Protein AF-A0A7X6TJ39-F1 (afdb_monomer_lite)

Foldseek 3Di:
DPLLVLLLVLLLVLLVLLVCLVVCCVPVVVVPDPVVSVVVSVVSNVVSCVSNVVSVVSCVVPDPPVVSVVSSVVSNVD

Secondary structure (DSSP, 8-state):
--HHHHHHHHHHHHHHHHHHHHHHHHHTSTTS-HHHHHHHHHHHHHHHHHHHHHHHHHHTTTS-HHHHHHHHHHHHT-

Radius of gyration: 14.29 Å; chains: 1; bounding box: 30×22×40 Å

pLDDT: mean 93.04, std 6.53, range [63.7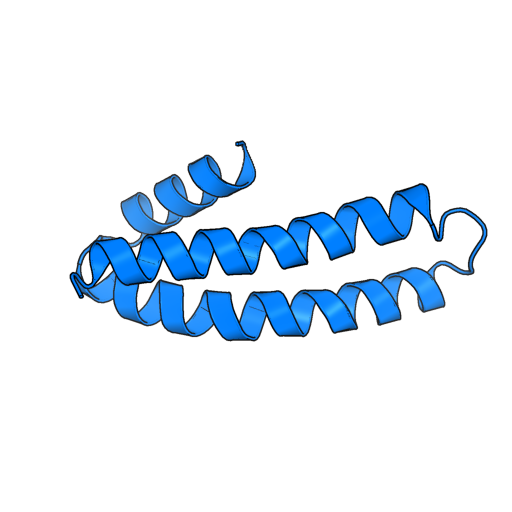2, 98.06]

Structure (mmCIF, N/CA/C/O backbone):
data_AF-A0A7X6TJ39-F1
#
_entry.id   AF-A0A7X6TJ39-F1
#
loop_
_atom_site.group_PDB
_atom_site.id
_atom_site.type_symbol
_atom_site.label_atom_id
_atom_site.label_alt_id
_atom_site.label_comp_id
_atom_site.label_asym_id
_atom_site.label_entity_id
_atom_site.label_seq_id
_atom_site.pdbx_PDB_ins_code
_atom_site.Cartn_x
_atom_site.Cartn_y
_atom_site.Cartn_z
_atom_site.occupancy
_atom_site.B_iso_or_equiv
_atom_site.auth_seq_id
_atom_site.auth_comp_id
_atom_site.auth_asym_id
_atom_site.auth_atom_id
_atom_site.pdbx_PDB_model_num
ATOM 1 N N . MET A 1 1 ? -7.215 -11.671 16.736 1.00 63.72 1 MET A N 1
ATOM 2 C CA . MET A 1 1 ? -6.340 -10.498 16.509 1.00 63.72 1 MET A CA 1
ATOM 3 C C . MET A 1 1 ? -7.174 -9.235 16.682 1.00 63.72 1 MET A C 1
ATOM 5 O O . MET A 1 1 ? -8.325 -9.251 16.262 1.00 63.72 1 MET A O 1
ATOM 9 N N . ASN A 1 2 ? -6.656 -8.182 17.321 1.00 91.44 2 ASN A N 1
ATOM 10 C CA . ASN A 1 2 ? -7.384 -6.911 17.435 1.00 91.44 2 ASN A CA 1
ATOM 11 C C . ASN A 1 2 ? -7.599 -6.313 16.025 1.00 91.44 2 ASN A C 1
ATOM 13 O O . ASN A 1 2 ? -6.670 -6.317 15.214 1.00 91.44 2 ASN A O 1
ATOM 17 N N . ARG A 1 3 ? -8.812 -5.821 15.725 1.00 92.50 3 ARG A N 1
ATOM 18 C CA . ARG A 1 3 ? -9.173 -5.229 14.420 1.00 92.50 3 ARG A CA 1
ATOM 19 C C . ARG A 1 3 ? -8.256 -4.060 14.052 1.00 92.50 3 ARG A C 1
ATOM 21 O O . ARG A 1 3 ? -7.882 -3.928 12.889 1.00 92.50 3 ARG A O 1
ATOM 28 N N . THR A 1 4 ? -7.829 -3.274 15.040 1.00 93.62 4 THR A N 1
ATOM 29 C CA . THR A 1 4 ? -6.873 -2.175 14.843 1.00 93.62 4 THR A CA 1
ATOM 30 C C . THR A 1 4 ? -5.515 -2.694 14.375 1.00 93.62 4 THR A C 1
ATOM 32 O O . THR A 1 4 ? -4.998 -2.231 13.365 1.00 93.62 4 THR A O 1
ATOM 35 N N . THR A 1 5 ? -4.961 -3.710 15.042 1.00 96.00 5 THR A N 1
ATOM 36 C CA . THR A 1 5 ? -3.675 -4.315 14.657 1.00 96.00 5 THR A CA 1
ATOM 37 C C . THR A 1 5 ? -3.739 -4.942 13.266 1.00 96.00 5 THR A C 1
ATOM 39 O O . THR A 1 5 ? -2.822 -4.758 12.475 1.00 96.00 5 THR A O 1
ATOM 42 N N . LEU A 1 6 ? -4.834 -5.639 12.940 1.00 96.25 6 LEU A N 1
ATOM 43 C CA . LEU A 1 6 ? -5.048 -6.192 11.599 1.00 96.25 6 LEU A CA 1
ATOM 44 C C . LEU A 1 6 ? -5.089 -5.095 10.530 1.00 96.25 6 LEU A C 1
ATOM 46 O O . LEU A 1 6 ? -4.468 -5.249 9.484 1.00 96.25 6 LEU A O 1
ATOM 50 N N . THR A 1 7 ? -5.771 -3.983 10.811 1.00 97.06 7 THR A N 1
ATOM 51 C CA . THR A 1 7 ? -5.815 -2.824 9.909 1.00 97.06 7 THR A CA 1
ATOM 52 C C . THR A 1 7 ? -4.413 -2.275 9.660 1.00 97.06 7 THR A C 1
ATOM 54 O O . THR A 1 7 ? -4.024 -2.127 8.508 1.00 97.06 7 THR A O 1
ATOM 57 N N . ILE A 1 8 ? -3.631 -2.037 10.719 1.00 97.19 8 ILE A N 1
ATOM 58 C CA . ILE A 1 8 ? -2.261 -1.513 10.609 1.00 97.19 8 ILE A CA 1
ATOM 59 C C . ILE A 1 8 ? -1.390 -2.449 9.766 1.00 97.19 8 ILE A C 1
ATOM 61 O O . ILE A 1 8 ? -0.752 -1.996 8.823 1.00 97.19 8 ILE A O 1
ATOM 65 N N . LEU A 1 9 ? -1.401 -3.754 10.055 1.00 97.44 9 LEU A N 1
ATOM 66 C CA . LEU A 1 9 ? -0.591 -4.726 9.316 1.00 97.44 9 LEU A CA 1
ATOM 67 C C . LEU A 1 9 ? -0.954 -4.776 7.829 1.00 97.44 9 LEU A C 1
ATOM 69 O O . LEU A 1 9 ? -0.058 -4.801 6.987 1.00 97.44 9 LEU A O 1
ATOM 73 N N . LEU A 1 10 ? -2.250 -4.763 7.501 1.00 97.44 10 LEU A N 1
ATOM 74 C CA . LEU A 1 10 ? -2.703 -4.765 6.111 1.00 97.44 10 LEU A CA 1
ATOM 75 C C . LEU A 1 10 ? -2.344 -3.462 5.386 1.00 97.44 10 LEU A C 1
ATOM 77 O O . LEU A 1 10 ? -1.918 -3.526 4.239 1.00 97.44 10 LEU A O 1
ATOM 81 N N . LEU A 1 11 ? -2.476 -2.303 6.040 1.00 97.81 11 LEU A N 1
ATOM 82 C CA . LEU A 1 11 ? -2.093 -1.012 5.457 1.00 97.81 11 LEU A CA 1
ATOM 83 C C . LEU A 1 11 ? -0.578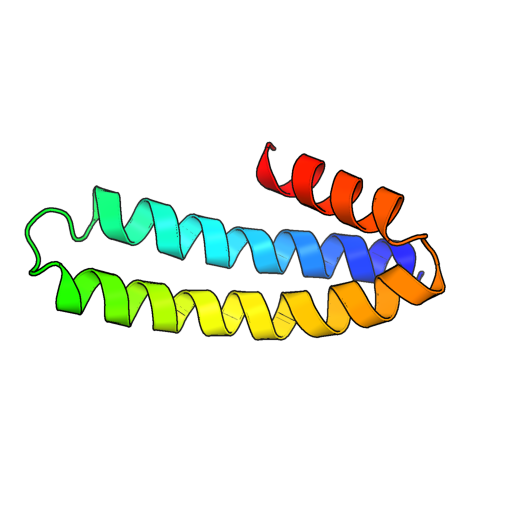 -0.914 5.232 1.00 97.81 11 LEU A C 1
ATOM 85 O O . LEU A 1 11 ? -0.156 -0.450 4.177 1.00 97.81 11 LEU A O 1
ATOM 89 N N . CYS A 1 12 ? 0.243 -1.402 6.166 1.00 97.81 12 CYS A N 1
ATOM 90 C CA . CYS A 1 12 ? 1.692 -1.473 5.969 1.00 97.81 12 CYS A CA 1
ATOM 91 C C . CYS A 1 12 ? 2.051 -2.406 4.806 1.00 97.81 12 CYS A C 1
ATOM 93 O O . CYS A 1 12 ? 2.842 -2.038 3.942 1.00 97.81 12 CYS A O 1
ATOM 95 N N . ALA A 1 13 ? 1.442 -3.595 4.743 1.00 97.19 13 ALA A N 1
ATOM 96 C CA . ALA A 1 13 ? 1.666 -4.530 3.644 1.00 97.19 13 ALA A CA 1
ATOM 97 C C . ALA A 1 13 ? 1.220 -3.947 2.292 1.00 97.19 13 ALA A C 1
ATOM 99 O O . ALA A 1 13 ? 1.938 -4.082 1.306 1.00 97.19 13 ALA A O 1
ATOM 100 N N . SER A 1 14 ? 0.080 -3.253 2.257 1.00 97.31 14 SER A N 1
ATOM 101 C CA . SER A 1 14 ? -0.405 -2.516 1.086 1.00 97.31 14 SER A CA 1
ATOM 102 C C . SER A 1 14 ? 0.614 -1.466 0.624 1.00 97.31 14 SER A C 1
ATOM 104 O O . SER A 1 14 ? 1.030 -1.455 -0.537 1.00 97.31 14 SER A O 1
ATOM 106 N N . ASN A 1 15 ? 1.115 -0.646 1.553 1.00 96.94 15 ASN A N 1
ATOM 107 C CA . ASN A 1 15 ? 2.067 0.417 1.246 1.00 96.94 15 ASN A CA 1
ATOM 108 C C . ASN A 1 15 ? 3.401 -0.104 0.675 1.00 96.94 15 ASN A C 1
ATOM 110 O O . ASN A 1 15 ? 3.980 0.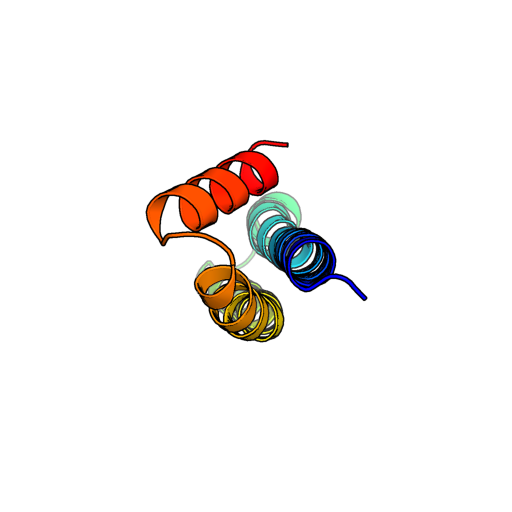537 -0.201 1.00 96.94 15 ASN A O 1
ATOM 114 N N . VAL A 1 16 ? 3.855 -1.296 1.078 1.00 96.06 16 VAL A N 1
ATOM 115 C CA . VAL A 1 16 ? 5.038 -1.937 0.477 1.00 96.06 16 VAL A CA 1
ATOM 116 C C . VAL A 1 16 ? 4.858 -2.129 -1.036 1.00 96.06 16 VAL A C 1
ATOM 118 O O . VAL A 1 16 ? 5.760 -1.801 -1.808 1.00 96.06 16 VAL A O 1
ATOM 121 N N . PHE A 1 17 ? 3.687 -2.594 -1.489 1.00 95.62 17 PHE A N 1
ATOM 122 C CA . PHE A 1 17 ? 3.396 -2.728 -2.922 1.00 95.62 17 PHE A CA 1
ATOM 123 C C . PHE A 1 17 ? 3.343 -1.370 -3.625 1.00 95.62 17 PHE A C 1
ATOM 125 O O . PHE A 1 17 ? 3.909 -1.232 -4.710 1.00 95.62 17 PHE A O 1
ATOM 132 N N . MET A 1 18 ? 2.739 -0.355 -2.999 1.00 94.88 18 MET A N 1
ATOM 133 C CA . MET A 1 18 ? 2.715 1.006 -3.550 1.00 94.88 18 MET A CA 1
ATOM 134 C C . MET A 1 18 ? 4.131 1.562 -3.753 1.00 94.88 18 MET A C 1
ATOM 136 O O . MET A 1 18 ? 4.469 2.083 -4.817 1.00 94.88 18 MET A O 1
ATOM 140 N N . THR A 1 19 ? 4.985 1.383 -2.748 1.00 92.69 19 THR A N 1
ATOM 141 C CA . THR A 1 19 ? 6.392 1.786 -2.760 1.00 92.69 19 THR A CA 1
ATOM 142 C C . THR A 1 19 ? 7.156 1.082 -3.885 1.00 92.69 19 THR A C 1
ATOM 144 O O . THR A 1 19 ? 7.873 1.731 -4.649 1.00 92.69 19 THR A O 1
ATOM 147 N N . PHE A 1 20 ? 6.950 -0.226 -4.080 1.00 91.94 20 PHE A N 1
ATOM 148 C CA . PHE A 1 20 ? 7.537 -0.945 -5.214 1.00 91.94 20 PHE A CA 1
ATOM 149 C C . PHE A 1 20 ? 7.024 -0.452 -6.572 1.00 91.94 20 PHE A C 1
ATOM 151 O O . PHE A 1 20 ? 7.826 -0.300 -7.495 1.00 91.94 20 PHE A O 1
ATOM 158 N N . ALA A 1 21 ? 5.725 -0.172 -6.705 1.00 91.81 21 ALA A N 1
ATOM 159 C CA . ALA A 1 21 ? 5.145 0.346 -7.944 1.00 91.81 21 ALA A CA 1
ATOM 160 C C . ALA A 1 21 ? 5.735 1.713 -8.328 1.00 91.81 21 ALA A C 1
ATOM 162 O O . ALA A 1 21 ? 5.980 1.965 -9.511 1.00 91.81 21 ALA A O 1
ATOM 163 N N . TRP A 1 22 ? 5.992 2.569 -7.334 1.00 87.69 22 TRP A N 1
ATOM 164 C CA . TRP A 1 22 ? 6.573 3.897 -7.515 1.00 87.69 22 TRP A CA 1
ATOM 165 C C . TRP A 1 22 ? 8.072 3.837 -7.839 1.00 87.69 22 TRP A C 1
ATOM 167 O O . TRP A 1 22 ? 8.506 4.263 -8.911 1.00 87.69 22 TRP A O 1
ATOM 177 N N . TYR A 1 23 ? 8.880 3.249 -6.949 1.00 88.19 23 TYR A N 1
ATOM 178 C CA . TYR A 1 23 ? 10.335 3.204 -7.126 1.00 88.19 23 TYR A CA 1
ATOM 179 C C . TYR A 1 23 ? 10.768 2.288 -8.270 1.00 88.19 23 TYR A C 1
ATOM 181 O O . TYR A 1 23 ? 11.752 2.584 -8.949 1.00 88.19 23 TYR A O 1
ATOM 189 N N . GLY A 1 24 ? 10.043 1.195 -8.517 1.00 84.44 24 GLY A N 1
ATOM 190 C CA . GLY A 1 24 ? 10.342 0.266 -9.603 1.00 84.44 24 GLY A CA 1
ATOM 191 C C . GLY A 1 24 ? 10.239 0.927 -10.977 1.00 84.44 24 GLY A C 1
ATOM 192 O O . GLY A 1 24 ? 11.121 0.734 -11.817 1.00 84.44 24 GLY A O 1
ATOM 193 N N . HIS A 1 25 ? 9.222 1.765 -11.191 1.00 81.69 25 HIS A N 1
ATOM 194 C CA . HIS A 1 25 ? 9.058 2.470 -12.461 1.00 81.69 25 HIS A CA 1
ATOM 195 C C . HIS A 1 25 ? 10.173 3.507 -12.682 1.00 81.69 25 HIS A C 1
ATOM 197 O O . HIS A 1 25 ? 10.662 3.652 -13.804 1.00 81.69 25 HIS A O 1
ATOM 203 N N . LEU A 1 26 ? 10.608 4.199 -11.622 1.00 81.75 26 LEU A N 1
ATOM 204 C CA . LEU A 1 26 ? 11.657 5.218 -11.708 1.00 81.75 26 LEU A CA 1
ATOM 205 C C . LEU A 1 26 ? 13.056 4.611 -11.857 1.00 81.75 26 LEU A C 1
ATOM 207 O O . LEU A 1 26 ? 13.850 5.098 -12.652 1.00 81.75 26 LEU A O 1
ATOM 211 N N . LYS A 1 27 ? 13.380 3.554 -11.106 1.00 78.81 27 LYS A N 1
ATOM 212 C CA . LYS A 1 27 ? 14.747 3.016 -11.039 1.00 78.81 27 LYS A CA 1
ATOM 213 C C . LYS A 1 27 ? 15.025 1.943 -12.088 1.00 78.81 27 LYS A C 1
ATOM 215 O O . LYS A 1 27 ? 16.111 1.908 -12.657 1.00 78.81 27 LYS A O 1
ATOM 220 N N . ASN A 1 28 ? 14.051 1.077 -12.364 1.00 76.62 28 ASN A N 1
ATOM 221 C CA . ASN A 1 28 ? 14.249 -0.097 -13.219 1.00 76.62 28 ASN A CA 1
ATOM 222 C C . ASN A 1 28 ? 13.628 0.076 -14.611 1.00 76.62 28 ASN A C 1
ATOM 224 O O . ASN A 1 28 ? 13.913 -0.717 -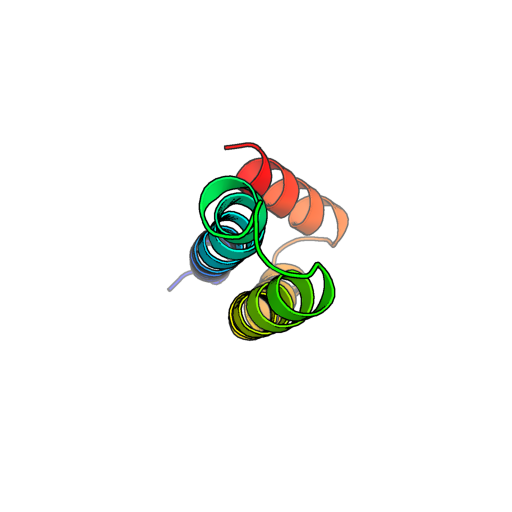15.510 1.00 76.62 28 ASN A O 1
ATOM 228 N N . MET A 1 29 ? 12.779 1.092 -14.801 1.00 77.19 29 MET A N 1
ATOM 229 C CA . MET A 1 29 ? 12.031 1.301 -16.045 1.00 77.19 29 MET A CA 1
ATOM 230 C C . MET A 1 29 ? 12.217 2.701 -16.640 1.00 77.19 29 MET A C 1
ATOM 232 O O . MET A 1 29 ? 11.517 3.036 -17.589 1.00 77.19 29 MET A O 1
ATOM 236 N N . ALA A 1 30 ? 13.201 3.479 -16.174 1.00 76.12 30 ALA A N 1
ATOM 237 C CA . ALA A 1 30 ? 13.497 4.817 -16.701 1.00 76.12 30 ALA A CA 1
ATOM 238 C C . ALA A 1 30 ? 13.720 4.849 -18.225 1.00 76.12 30 ALA A C 1
ATOM 240 O O . ALA A 1 30 ? 13.336 5.804 -18.891 1.00 76.12 30 ALA A O 1
ATOM 241 N N . HIS A 1 31 ? 14.326 3.797 -18.788 1.00 82.12 31 HIS A N 1
ATOM 242 C CA . HIS A 1 31 ? 14.593 3.676 -20.229 1.00 82.12 31 HIS A CA 1
ATOM 243 C C . HIS A 1 31 ? 13.493 2.931 -21.000 1.00 82.12 31 HIS A C 1
ATOM 245 O O . HIS A 1 31 ? 13.612 2.727 -22.209 1.00 82.12 31 HIS A O 1
ATOM 251 N N . LYS A 1 32 ? 12.445 2.454 -20.318 1.00 83.56 32 LYS A N 1
ATOM 252 C CA . LYS A 1 32 ? 11.333 1.738 -20.951 1.00 83.56 32 LYS A CA 1
ATOM 253 C C . LYS A 1 32 ? 10.286 2.744 -21.450 1.00 83.56 32 LYS A C 1
ATOM 255 O O . LYS A 1 32 ? 10.117 3.798 -20.842 1.00 83.56 32 LYS A O 1
ATOM 260 N N . PRO A 1 33 ? 9.537 2.416 -22.520 1.00 89.88 33 PRO A N 1
ATOM 261 C CA . PRO A 1 33 ? 8.370 3.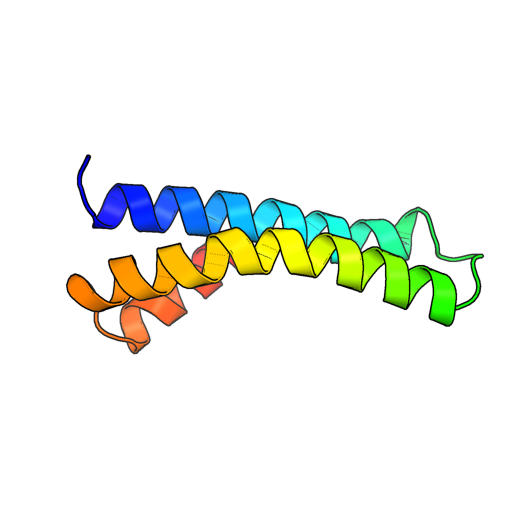191 -22.922 1.00 89.88 33 PRO A CA 1
ATOM 262 C C . PRO A 1 33 ? 7.419 3.409 -21.743 1.00 89.88 33 PRO A C 1
ATOM 264 O O . PRO A 1 33 ? 7.110 2.462 -21.015 1.00 89.88 33 PRO A O 1
ATOM 267 N N . TRP A 1 34 ? 6.922 4.637 -21.593 1.00 89.06 34 TRP A N 1
ATOM 268 C CA . TRP A 1 34 ? 6.080 5.036 -20.461 1.00 89.06 34 TRP A CA 1
ATOM 269 C C . TRP A 1 34 ? 4.858 4.123 -20.274 1.00 89.06 34 TRP A C 1
ATOM 271 O O . TRP A 1 34 ? 4.491 3.818 -19.145 1.00 89.06 34 TRP A O 1
ATOM 281 N N . ILE A 1 35 ? 4.279 3.623 -21.373 1.00 90.56 35 ILE A N 1
ATOM 282 C CA . ILE A 1 35 ? 3.126 2.709 -21.366 1.00 90.56 35 ILE A CA 1
ATOM 283 C C . ILE A 1 35 ? 3.468 1.402 -20.646 1.00 90.56 35 ILE A C 1
ATOM 285 O O . ILE A 1 35 ? 2.677 0.907 -19.850 1.00 90.56 35 ILE A O 1
ATOM 289 N N . ILE A 1 36 ? 4.657 0.846 -20.897 1.00 89.88 36 ILE A N 1
ATOM 290 C CA . ILE A 1 36 ? 5.093 -0.409 -20.272 1.00 89.88 36 ILE A CA 1
ATOM 291 C C . ILE A 1 36 ? 5.319 -0.189 -18.776 1.00 89.88 36 ILE A C 1
ATOM 293 O O . ILE A 1 36 ? 4.865 -0.996 -17.969 1.00 89.88 36 ILE A O 1
ATOM 297 N N . ALA A 1 37 ? 5.971 0.917 -18.408 1.00 90.69 37 ALA A N 1
ATOM 298 C CA . ALA A 1 37 ? 6.151 1.281 -17.006 1.00 90.69 37 ALA A CA 1
ATOM 299 C C . ALA A 1 37 ? 4.797 1.451 -16.293 1.00 90.69 37 ALA A C 1
ATOM 301 O O . ALA A 1 37 ? 4.591 0.871 -15.232 1.00 90.69 37 ALA A O 1
ATOM 302 N N . ALA A 1 38 ? 3.844 2.154 -16.916 1.00 92.06 38 ALA A N 1
ATOM 303 C CA . ALA A 1 38 ? 2.507 2.369 -16.368 1.00 92.06 38 ALA A CA 1
ATOM 304 C C . ALA A 1 38 ? 1.729 1.059 -16.173 1.00 92.06 38 ALA A C 1
ATOM 306 O O . ALA A 1 38 ? 1.175 0.837 -15.100 1.00 92.06 38 ALA A O 1
ATOM 307 N N . LEU A 1 39 ? 1.726 0.164 -17.168 1.00 93.56 39 LEU A N 1
ATOM 308 C CA . LEU A 1 39 ? 1.017 -1.117 -17.076 1.00 93.56 39 LEU A CA 1
ATOM 309 C C . LEU A 1 39 ? 1.588 -2.020 -15.978 1.00 93.56 39 LEU A C 1
ATOM 311 O O . LEU A 1 39 ? 0.824 -2.649 -15.247 1.00 93.56 39 LEU A O 1
ATOM 315 N N . ILE A 1 40 ? 2.915 -2.069 -15.830 1.00 92.12 40 ILE A N 1
ATOM 316 C CA . ILE A 1 40 ? 3.543 -2.862 -14.767 1.00 92.12 40 ILE A CA 1
ATOM 317 C C . ILE A 1 40 ? 3.245 -2.244 -13.396 1.00 92.12 40 ILE A C 1
ATOM 319 O O . ILE A 1 40 ? 2.838 -2.965 -12.485 1.00 92.12 40 ILE A O 1
ATOM 323 N N . SER A 1 41 ? 3.384 -0.923 -13.246 1.00 93.06 41 SER A N 1
ATOM 324 C CA . SER A 1 41 ? 3.052 -0.232 -11.995 1.00 93.06 41 SER A CA 1
ATOM 325 C C . SER A 1 41 ? 1.580 -0.403 -11.616 1.00 93.06 41 SER A C 1
ATOM 327 O O . SER A 1 41 ? 1.291 -0.638 -10.446 1.00 93.06 41 SER A O 1
ATOM 329 N N . TRP A 1 42 ? 0.650 -0.371 -12.575 1.00 93.88 42 TRP A N 1
ATOM 330 C CA . TRP A 1 42 ? -0.761 -0.687 -12.328 1.00 93.88 42 TRP A CA 1
ATOM 331 C C . TRP A 1 42 ? -0.974 -2.140 -11.907 1.00 93.88 42 TRP A C 1
ATOM 333 O O . TRP A 1 42 ? -1.754 -2.393 -10.993 1.00 93.88 42 TRP A O 1
ATOM 343 N N . GLY A 1 43 ? -0.252 -3.089 -12.508 1.00 94.94 43 GLY A N 1
ATOM 344 C CA . GLY A 1 43 ? -0.281 -4.489 -12.083 1.00 94.94 43 GLY A CA 1
ATOM 345 C C . GLY A 1 43 ? 0.129 -4.671 -10.617 1.00 94.94 43 GLY A C 1
ATOM 346 O O . GLY A 1 43 ? -0.503 -5.430 -9.888 1.00 94.94 43 GLY A O 1
ATOM 347 N N . ILE A 1 44 ? 1.142 -3.932 -10.159 1.00 94.56 44 ILE A N 1
ATOM 348 C CA . ILE A 1 44 ? 1.580 -3.949 -8.754 1.00 94.56 44 ILE A CA 1
ATOM 349 C C . ILE A 1 44 ? 0.566 -3.223 -7.856 1.00 94.56 44 ILE A C 1
ATOM 351 O O . ILE A 1 44 ? 0.225 -3.726 -6.787 1.00 94.56 44 ILE A O 1
ATOM 355 N N . ALA A 1 45 ? 0.036 -2.081 -8.301 1.00 94.81 45 ALA A N 1
ATOM 356 C CA . ALA A 1 45 ? -0.987 -1.331 -7.572 1.00 94.81 45 ALA A CA 1
ATOM 357 C C . ALA A 1 45 ? -2.292 -2.129 -7.381 1.00 94.81 45 ALA A C 1
ATOM 359 O O . ALA A 1 45 ? -3.013 -1.909 -6.416 1.00 94.81 45 ALA A O 1
ATOM 360 N N . LEU A 1 46 ? -2.593 -3.112 -8.235 1.00 96.25 46 LEU A N 1
ATOM 361 C CA . LEU A 1 46 ? -3.708 -4.029 -7.980 1.00 96.25 46 LEU A CA 1
ATOM 362 C C . LEU A 1 46 ? -3.490 -4.879 -6.716 1.00 96.25 46 LEU A C 1
ATOM 364 O O . LEU A 1 46 ? -4.449 -5.124 -5.987 1.00 96.25 46 LEU A O 1
ATOM 368 N N . LEU A 1 47 ? -2.256 -5.309 -6.425 1.00 96.06 47 LEU A N 1
ATOM 369 C CA . LEU A 1 47 ? -1.942 -6.075 -5.208 1.00 96.06 47 LEU A CA 1
ATOM 370 C C . LEU A 1 47 ? -2.041 -5.214 -3.945 1.00 96.06 47 LEU A C 1
ATOM 372 O O . LEU A 1 47 ? -2.562 -5.681 -2.933 1.00 96.06 47 LEU A O 1
ATOM 376 N N . GLU A 1 48 ? -1.593 -3.958 -4.027 1.00 96.56 48 GLU A N 1
ATOM 377 C CA . GLU A 1 48 ? -1.838 -2.921 -3.012 1.00 96.56 48 GLU A CA 1
ATOM 378 C C . GLU A 1 48 ? -3.341 -2.847 -2.713 1.00 96.56 48 GLU A C 1
ATOM 380 O O . GLU A 1 48 ? -3.771 -3.104 -1.587 1.00 96.56 48 GLU A O 1
ATOM 385 N N . TYR A 1 49 ? -4.164 -2.669 -3.748 1.00 96.62 49 TYR A N 1
ATOM 386 C CA . TYR A 1 49 ? -5.601 -2.472 -3.587 1.00 96.62 49 TYR A CA 1
ATOM 387 C C . TYR A 1 49 ? -6.314 -3.671 -2.945 1.00 96.62 49 TYR A C 1
ATOM 389 O O . TYR A 1 49 ? -7.233 -3.502 -2.134 1.00 96.62 49 TYR A O 1
ATOM 397 N N . LEU A 1 50 ? -5.874 -4.893 -3.266 1.00 97.44 50 LEU A N 1
ATOM 398 C CA . LEU A 1 50 ? -6.399 -6.126 -2.672 1.00 97.44 50 LEU A CA 1
ATOM 399 C C . LEU A 1 50 ? -6.201 -6.188 -1.149 1.00 97.44 50 LEU A C 1
ATOM 401 O O . LEU A 1 50 ? -7.002 -6.828 -0.467 1.00 97.44 50 LEU A O 1
ATOM 405 N N . LEU A 1 51 ? -5.187 -5.507 -0.608 1.00 97.38 51 LEU A N 1
ATOM 406 C CA . LEU A 1 51 ? -4.937 -5.391 0.832 1.00 97.38 51 LEU A CA 1
ATOM 407 C C . LEU A 1 51 ? -5.544 -4.111 1.421 1.00 97.38 51 LEU A C 1
ATOM 409 O O . LEU A 1 51 ? -6.140 -4.147 2.500 1.00 97.38 51 LEU A O 1
ATOM 413 N N . GLN A 1 52 ? -5.459 -3.001 0.689 1.00 97.62 52 GLN A N 1
ATOM 414 C CA . GLN A 1 52 ? -5.980 -1.687 1.064 1.00 97.62 52 GLN A CA 1
ATOM 415 C C . GLN A 1 52 ? -7.493 -1.722 1.343 1.00 97.62 52 GLN A C 1
ATOM 417 O O . GLN A 1 52 ? -7.969 -1.199 2.353 1.00 97.62 52 GLN A O 1
ATOM 422 N N . VAL A 1 53 ? -8.278 -2.355 0.462 1.00 97.94 53 VAL A N 1
ATOM 423 C CA . VAL A 1 53 ? -9.747 -2.405 0.570 1.00 97.94 53 VAL A CA 1
ATOM 424 C C . VAL A 1 53 ? -10.227 -3.121 1.840 1.00 97.94 53 VAL A C 1
ATOM 426 O O . VAL A 1 53 ? -11.019 -2.525 2.580 1.00 97.94 53 VAL A O 1
ATOM 429 N N . PRO A 1 54 ? -9.804 -4.366 2.145 1.00 97.50 54 PRO A N 1
ATOM 430 C CA . PRO A 1 54 ? -10.197 -5.015 3.391 1.00 97.50 54 PRO A CA 1
ATOM 431 C C . PRO A 1 54 ? -9.655 -4.275 4.617 1.00 97.50 54 PRO A C 1
ATOM 433 O O . PRO A 1 54 ? -10.390 -4.153 5.597 1.00 97.50 54 PRO A O 1
ATOM 436 N N . ALA A 1 55 ? -8.439 -3.715 4.557 1.00 97.50 55 ALA A N 1
ATOM 437 C CA . ALA A 1 55 ? -7.891 -2.910 5.647 1.00 97.50 55 ALA A CA 1
ATOM 438 C C . ALA A 1 55 ? -8.798 -1.722 5.983 1.00 97.50 55 ALA A C 1
ATOM 440 O O . ALA A 1 55 ? -9.179 -1.544 7.136 1.00 97.50 55 ALA A O 1
ATOM 441 N N . ASN A 1 56 ? -9.225 -0.962 4.974 1.00 97.81 56 ASN A N 1
ATOM 442 C CA . ASN A 1 56 ? -10.087 0.199 5.168 1.00 97.81 56 ASN A CA 1
ATOM 443 C C . ASN A 1 56 ? -11.486 -0.183 5.663 1.00 97.81 56 ASN A C 1
ATOM 445 O O . ASN A 1 56 ? -12.035 0.487 6.538 1.00 97.81 56 ASN A O 1
ATOM 449 N N . ARG A 1 57 ? -12.052 -1.290 5.163 1.00 97.00 57 ARG A N 1
ATOM 450 C CA . ARG A 1 57 ? -13.351 -1.798 5.635 1.00 97.00 57 ARG A CA 1
ATOM 451 C C . ARG A 1 57 ? -13.309 -2.217 7.103 1.00 97.00 57 ARG A C 1
ATOM 453 O O . ARG A 1 57 ? -14.257 -1.940 7.830 1.00 97.00 57 ARG A O 1
ATOM 460 N N . ILE A 1 58 ? -12.230 -2.867 7.539 1.00 97.31 58 ILE A N 1
ATOM 461 C CA . ILE A 1 58 ? -12.040 -3.272 8.940 1.00 97.31 58 ILE A CA 1
ATOM 462 C C . ILE A 1 58 ? -11.725 -2.046 9.806 1.00 97.31 58 ILE A C 1
ATOM 464 O O . ILE A 1 58 ? -12.305 -1.881 10.878 1.00 97.31 58 ILE A O 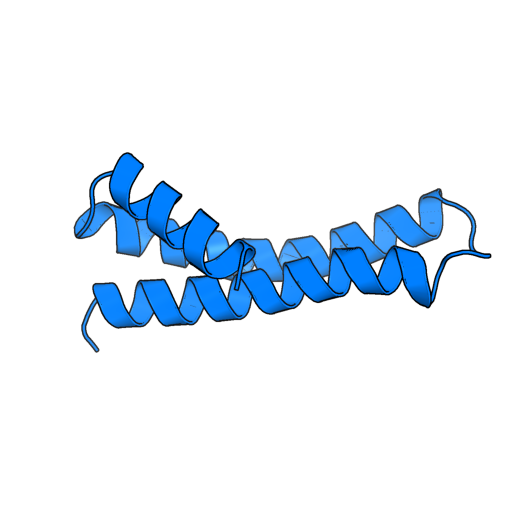1
ATOM 468 N N . GLY A 1 59 ? -10.858 -1.157 9.323 1.00 96.75 59 GLY A N 1
ATOM 469 C CA . GLY A 1 59 ? -10.430 0.055 10.012 1.00 96.75 59 GLY A CA 1
ATOM 470 C C . GLY A 1 59 ? -11.576 1.021 10.295 1.00 96.75 59 GLY A C 1
ATOM 471 O O . GLY A 1 59 ? -11.677 1.530 11.408 1.00 96.75 59 GLY A O 1
ATOM 472 N N . HIS A 1 60 ? -12.497 1.204 9.345 1.00 96.88 60 HIS A N 1
ATOM 473 C CA . HIS A 1 60 ? -13.665 2.076 9.517 1.00 96.88 60 HIS A CA 1
ATOM 474 C C . HIS A 1 60 ? -14.662 1.566 10.578 1.00 96.88 60 HIS A C 1
ATOM 476 O O . HIS A 1 60 ? -15.535 2.303 11.026 1.00 96.88 60 HIS A O 1
ATOM 482 N N . GLN A 1 61 ? -14.558 0.304 11.013 1.00 96.50 61 GLN A N 1
ATOM 483 C CA . GLN A 1 61 ? -15.378 -0.213 12.117 1.00 96.50 61 GLN A CA 1
ATOM 484 C C . GLN A 1 61 ? -14.853 0.203 13.498 1.00 96.50 61 GLN A C 1
ATOM 486 O O . GLN A 1 61 ? -15.577 0.058 14.479 1.00 96.50 61 GLN A O 1
ATOM 491 N N . VAL A 1 62 ? -13.595 0.648 13.592 1.00 95.75 62 VAL A N 1
ATOM 492 C CA . VAL A 1 62 ? -12.916 0.959 14.865 1.00 95.75 62 VAL A CA 1
ATOM 493 C C . VAL A 1 62 ? -12.352 2.379 14.934 1.00 95.75 62 VAL A C 1
ATOM 495 O O . VAL A 1 62 ? -12.080 2.870 16.024 1.00 95.75 62 VAL A O 1
ATOM 498 N N . MET A 1 63 ? -12.180 3.040 13.792 1.00 96.81 63 MET A N 1
ATOM 499 C CA . MET A 1 63 ? -11.702 4.414 13.655 1.00 96.81 63 MET A CA 1
ATOM 500 C C . MET A 1 63 ? -12.668 5.200 12.772 1.00 96.81 63 MET A C 1
ATOM 502 O O . MET A 1 63 ? -13.275 4.641 11.857 1.00 96.81 63 MET A O 1
ATOM 506 N N . ASN A 1 64 ? -12.770 6.510 12.993 1.00 96.88 64 ASN A N 1
ATOM 507 C CA . ASN A 1 64 ? -13.444 7.372 12.024 1.00 96.88 64 ASN A CA 1
ATOM 508 C C . ASN A 1 64 ? -12.589 7.535 10.748 1.00 96.88 64 ASN A C 1
ATOM 510 O O . ASN A 1 64 ? -11.383 7.275 10.749 1.00 96.88 64 ASN A O 1
ATOM 514 N N . VAL A 1 65 ? -13.209 7.987 9.654 1.00 95.56 65 VAL A N 1
ATOM 515 C CA . VAL A 1 65 ? -12.539 8.156 8.348 1.00 95.56 65 VAL A CA 1
ATOM 516 C C . VAL A 1 65 ? -11.286 9.034 8.452 1.00 95.56 65 VAL A C 1
ATOM 518 O O . VAL A 1 65 ? -10.265 8.716 7.847 1.00 95.56 65 VAL A O 1
ATOM 521 N N . GLY A 1 66 ? -11.340 10.114 9.238 1.00 97.69 66 GLY A N 1
ATOM 522 C CA . GLY A 1 66 ? -10.216 11.036 9.415 1.00 97.69 66 GLY A CA 1
ATOM 523 C C . GLY A 1 66 ? -9.015 10.372 10.089 1.00 97.69 66 GLY A C 1
ATOM 524 O O . GLY A 1 66 ? -7.903 10.449 9.579 1.00 97.69 66 GLY A O 1
ATOM 525 N N . GLN A 1 67 ? -9.242 9.651 11.188 1.00 97.75 67 GLN A N 1
ATOM 526 C CA . GLN A 1 67 ? -8.215 8.868 11.883 1.00 97.75 67 GLN A CA 1
ATOM 527 C C . GLN A 1 67 ? -7.607 7.799 10.974 1.00 97.75 67 GLN A C 1
ATOM 529 O O . GLN A 1 67 ? -6.389 7.653 10.918 1.00 97.75 67 GLN A O 1
ATOM 534 N N . LEU A 1 68 ? -8.450 7.081 10.229 1.00 97.62 68 LEU A N 1
ATOM 535 C CA . LEU A 1 68 ? -8.004 6.055 9.292 1.00 97.62 68 LEU A CA 1
ATOM 536 C C . LEU A 1 68 ? -7.160 6.649 8.154 1.00 97.62 68 LEU A C 1
ATOM 538 O O . LEU A 1 68 ? -6.206 6.015 7.704 1.00 97.62 68 LEU A O 1
ATOM 542 N N . LYS A 1 69 ? -7.482 7.863 7.695 1.00 97.31 69 LYS A N 1
ATOM 543 C CA . LYS A 1 69 ? -6.685 8.573 6.692 1.00 97.31 69 LYS A CA 1
ATOM 544 C C . LYS A 1 69 ? -5.351 9.040 7.269 1.00 97.31 69 LYS A C 1
ATOM 546 O O . LYS A 1 69 ? -4.326 8.784 6.653 1.00 97.31 69 LYS A O 1
ATOM 551 N N . ILE A 1 70 ? -5.343 9.628 8.466 1.00 98.06 70 ILE A N 1
ATOM 552 C CA . ILE A 1 70 ? -4.104 10.022 9.158 1.00 98.06 70 ILE A CA 1
ATOM 553 C C . ILE A 1 70 ? -3.183 8.812 9.347 1.00 98.06 70 ILE A C 1
ATOM 555 O O . ILE A 1 70 ? -1.994 8.909 9.070 1.00 98.06 70 ILE A O 1
ATOM 559 N N . LEU A 1 71 ? -3.721 7.656 9.751 1.00 97.62 71 LEU A N 1
ATOM 560 C CA . LEU A 1 71 ? -2.943 6.422 9.875 1.00 97.62 71 LEU A CA 1
ATOM 561 C C . LEU A 1 71 ? -2.275 6.023 8.548 1.00 97.62 71 LEU A C 1
ATOM 563 O O . LEU A 1 71 ? -1.101 5.667 8.539 1.00 97.62 71 LEU A O 1
ATOM 567 N N . GLN A 1 72 ? -3.003 6.101 7.431 1.00 97.38 72 GLN A N 1
ATOM 568 C CA . GLN A 1 72 ? -2.449 5.822 6.102 1.00 97.38 72 GLN A CA 1
ATOM 569 C C . GLN A 1 72 ? -1.344 6.813 5.711 1.00 97.38 72 GLN A C 1
ATOM 571 O O . GLN A 1 72 ? -0.339 6.390 5.146 1.00 97.38 72 GLN A O 1
ATOM 576 N N . GLU A 1 73 ? -1.501 8.103 6.025 1.00 97.69 73 GLU A N 1
ATOM 577 C CA . GLU A 1 73 ? -0.459 9.113 5.781 1.00 97.69 73 GLU A CA 1
ATOM 578 C C . GLU A 1 73 ? 0.797 8.828 6.609 1.00 97.69 73 GLU A C 1
ATOM 580 O O . GLU A 1 73 ? 1.898 8.845 6.072 1.00 97.69 73 GLU A O 1
ATOM 585 N N . VAL A 1 74 ? 0.646 8.481 7.892 1.00 97.56 74 VAL A N 1
ATOM 586 C CA . VAL A 1 74 ? 1.778 8.092 8.749 1.00 97.56 74 VAL A CA 1
ATOM 587 C C . VAL A 1 74 ? 2.525 6.899 8.155 1.00 97.56 74 VAL A C 1
ATOM 589 O O . VAL A 1 74 ? 3.746 6.941 8.053 1.00 97.56 74 VAL A O 1
ATOM 592 N N . ILE A 1 75 ? 1.803 5.862 7.717 1.00 96.69 75 ILE A N 1
ATOM 593 C CA . ILE A 1 75 ? 2.406 4.680 7.084 1.00 96.69 75 ILE A CA 1
ATOM 594 C C . ILE A 1 75 ? 3.117 5.055 5.779 1.00 96.69 75 ILE A C 1
ATOM 596 O O . ILE A 1 75 ? 4.188 4.535 5.502 1.00 96.69 75 ILE A O 1
ATOM 600 N N . THR A 1 76 ? 2.539 5.958 4.987 1.00 95.44 76 THR A N 1
ATOM 601 C CA . THR A 1 76 ? 3.088 6.348 3.678 1.00 95.44 76 THR A CA 1
ATOM 602 C C . THR A 1 76 ? 4.328 7.234 3.785 1.00 95.44 76 THR A C 1
ATOM 604 O O . THR A 1 76 ? 5.156 7.226 2.880 1.00 95.44 76 THR A O 1
ATOM 607 N N . LEU A 1 77 ? 4.454 8.001 4.869 1.00 93.62 77 LEU A N 1
ATOM 608 C CA . LEU A 1 77 ? 5.574 8.913 5.115 1.00 93.62 77 LEU A CA 1
ATOM 609 C C . LEU A 1 77 ? 6.697 8.301 5.975 1.00 93.62 77 LEU A C 1
ATOM 611 O O . LEU A 1 77 ? 7.662 9.006 6.271 1.00 93.62 77 LEU A O 1
ATOM 615 N N . SER A 1 78 ? 6.554 7.043 6.407 1.00 84.38 78 SER A N 1
ATOM 616 C CA . SER A 1 78 ? 7.559 6.301 7.189 1.00 84.38 78 SER A CA 1
ATOM 617 C C . SER A 1 78 ? 8.679 5.759 6.305 1.00 84.38 78 SER A C 1
ATOM 619 O O . SER A 1 78 ? 9.847 5.828 6.747 1.00 84.38 78 SER A O 1
#

Sequence (78 aa):
MNRTTLTILLLCASNVFMTFAWYGHLKNMAHKPWIIAALISWGIALLEYLLQVPANRIGHQVMNVGQLKILQEVITLS